Protein AF-A0A7J7ER14-F1 (afdb_monomer_lite)

Organism: Diceros bicornis minor (NCBI:txid77932)

InterPro domains:
  IPR007759 ASXL, HARE-HTH domain [PF05066] (1-62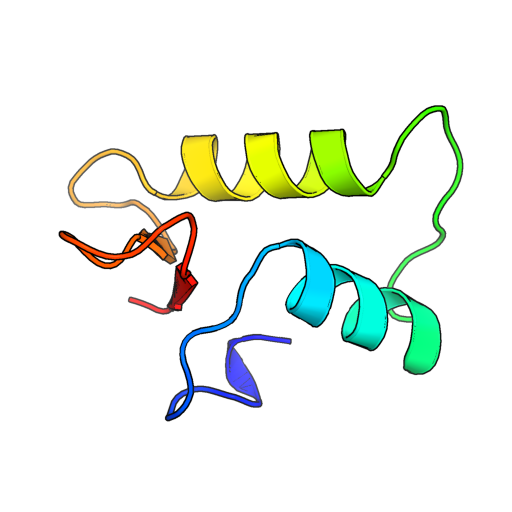)
  IPR007759 ASXL, HARE-HTH 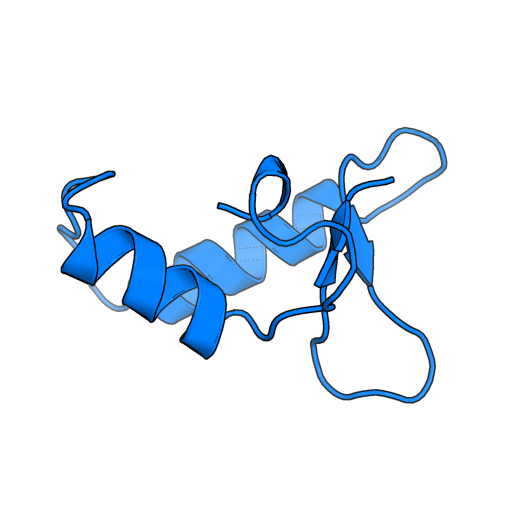domain [PS51913] (1-64)
  IPR024811 Polycomb protein ASX/ASX-like [PTHR13578] (1-64)

Foldseek 3Di:
DLVVVQVDFDALVRVVVCCVVVVVDDDDDDCPSVVSLVVQVVQCDDPRRQWPQDPPDDRTIHGD

Radius of gyration: 11.6 Å; chains: 1; bounding box: 26×22×32 Å

Secondary structure (DSSP, 8-state):
-GGGGTTS-B-HHHHHHHHHHTT-S---SS-HHHHHHHHHHHTTSSTT-SEEEPTTSSS-EEE-

Structure (mmCIF, N/CA/C/O backbone):
data_AF-A0A7J7ER14-F1
#
_entry.id   AF-A0A7J7ER14-F1
#
loop_
_atom_site.group_PDB
_atom_site.id
_atom_site.type_symbol
_atom_site.label_atom_id
_atom_site.label_alt_id
_atom_site.label_comp_id
_atom_site.label_asym_id
_atom_site.label_entity_id
_atom_site.label_seq_id
_atom_site.pdbx_PDB_ins_code
_atom_site.Cartn_x
_atom_site.Cartn_y
_atom_site.Cartn_z
_atom_site.occupancy
_atom_site.B_iso_or_equiv
_atom_site.auth_seq_id
_atom_site.auth_comp_id
_atom_site.auth_asym_id
_atom_site.auth_atom_id
_atom_site.pdbx_PDB_model_num
ATOM 1 N N . VAL A 1 1 ? -4.492 -7.836 3.792 1.00 92.19 1 VAL A N 1
ATOM 2 C CA . VAL A 1 1 ? -4.982 -6.774 2.875 1.00 92.19 1 VAL A CA 1
ATOM 3 C C . VAL A 1 1 ? -4.755 -7.164 1.430 1.00 92.19 1 VAL A C 1
ATOM 5 O O . VAL A 1 1 ? -5.674 -7.738 0.888 1.00 92.19 1 VAL A O 1
ATOM 8 N N . LEU A 1 2 ? -3.583 -6.947 0.815 1.00 92.62 2 LEU A N 1
ATOM 9 C CA . LEU A 1 2 ? -3.410 -7.169 -0.634 1.00 92.62 2 LEU A CA 1
ATOM 10 C C . LEU A 1 2 ? -3.718 -8.606 -1.106 1.00 92.62 2 LEU A C 1
ATOM 12 O O . LEU A 1 2 ? -4.165 -8.768 -2.231 1.00 92.62 2 LEU A O 1
ATOM 16 N N . GLU A 1 3 ? -3.568 -9.622 -0.245 1.00 92.06 3 GLU A N 1
ATOM 17 C CA . GLU A 1 3 ? -3.979 -11.012 -0.542 1.00 92.06 3 GLU A CA 1
ATOM 18 C C . GLU A 1 3 ? -5.490 -11.133 -0.795 1.00 92.06 3 GLU A C 1
ATOM 20 O O . GLU A 1 3 ? -5.917 -11.910 -1.638 1.00 92.06 3 GLU A O 1
ATOM 25 N N . ASN A 1 4 ? -6.295 -10.311 -0.115 1.00 92.06 4 ASN A N 1
ATOM 26 C CA . ASN A 1 4 ? -7.752 -10.262 -0.260 1.00 92.06 4 ASN A CA 1
ATOM 27 C C . ASN A 1 4 ? -8.205 -9.350 -1.418 1.00 92.06 4 ASN A C 1
ATOM 29 O O . ASN A 1 4 ? -9.398 -9.264 -1.693 1.00 92.06 4 ASN A O 1
ATOM 33 N N . TYR A 1 5 ? -7.272 -8.644 -2.070 1.00 89.56 5 TYR A N 1
ATOM 34 C CA . TYR A 1 5 ? -7.522 -7.714 -3.180 1.00 89.56 5 TYR A CA 1
ATOM 35 C C . TYR A 1 5 ? -6.541 -7.982 -4.338 1.00 89.56 5 TYR A C 1
ATOM 37 O O . TYR A 1 5 ? -6.041 -7.046 -4.962 1.00 89.56 5 TYR A O 1
ATOM 45 N N . SER A 1 6 ? -6.243 -9.258 -4.621 1.00 81.19 6 SER A N 1
ATOM 46 C CA . SER A 1 6 ? -5.237 -9.687 -5.612 1.00 81.19 6 SER A CA 1
ATOM 47 C C . SER A 1 6 ? -5.446 -9.095 -7.007 1.00 81.19 6 SER A C 1
ATOM 49 O O . SER A 1 6 ? -4.488 -8.840 -7.736 1.00 81.19 6 SER A O 1
ATOM 51 N N . ASP A 1 7 ? -6.700 -8.820 -7.354 1.00 85.38 7 ASP A N 1
ATOM 52 C CA . ASP A 1 7 ? -7.113 -8.397 -8.693 1.00 85.38 7 ASP A CA 1
ATOM 53 C C . ASP A 1 7 ? -7.068 -6.866 -8.854 1.00 85.38 7 ASP A C 1
ATOM 55 O O . ASP A 1 7 ? -7.276 -6.330 -9.946 1.00 85.38 7 ASP A O 1
ATOM 59 N N . ALA A 1 8 ? -6.804 -6.141 -7.762 1.00 89.69 8 ALA A N 1
ATOM 60 C CA . ALA A 1 8 ? -6.899 -4.692 -7.687 1.00 89.69 8 ALA A CA 1
ATOM 61 C C . ALA A 1 8 ? -5.662 -4.096 -6.989 1.00 89.69 8 ALA A C 1
ATOM 63 O O . ALA A 1 8 ? -5.583 -4.074 -5.762 1.00 89.69 8 ALA A O 1
ATOM 64 N N . PRO A 1 9 ? -4.706 -3.533 -7.749 1.00 93.62 9 PRO A N 1
ATOM 65 C CA . PRO A 1 9 ? -3.598 -2.773 -7.186 1.00 93.62 9 PRO A CA 1
ATOM 66 C C . PRO A 1 9 ? -4.111 -1.610 -6.3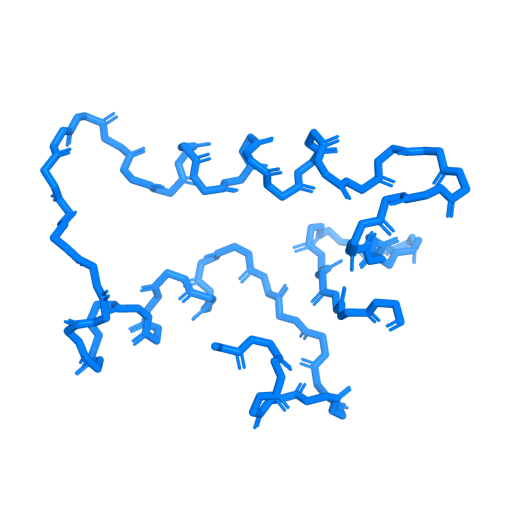32 1.00 93.62 9 PRO A C 1
ATOM 68 O O . PRO A 1 9 ? -5.004 -0.868 -6.746 1.00 93.62 9 PRO A O 1
ATOM 71 N N . MET A 1 10 ? -3.506 -1.402 -5.166 1.00 96.62 10 MET A N 1
ATOM 72 C CA . MET A 1 10 ? -3.953 -0.404 -4.195 1.00 96.62 10 MET A CA 1
ATOM 73 C C . MET A 1 10 ? -2.870 0.634 -3.909 1.00 96.62 10 MET A C 1
ATOM 75 O O . MET A 1 10 ? -1.672 0.350 -3.904 1.00 96.62 10 MET A O 1
ATOM 79 N N . THR A 1 11 ? -3.293 1.861 -3.622 1.00 96.12 11 THR A N 1
ATOM 80 C CA . THR A 1 11 ? -2.405 2.899 -3.084 1.00 96.12 11 THR A CA 1
ATOM 81 C C . THR A 1 11 ? -2.124 2.669 -1.593 1.00 96.12 11 THR A C 1
ATOM 83 O O . THR A 1 11 ? -2.969 2.093 -0.903 1.00 96.12 11 THR A O 1
ATOM 86 N N . PRO A 1 12 ? -1.014 3.194 -1.032 1.00 96.12 12 PRO A N 1
ATOM 87 C CA . PRO A 1 12 ? -0.768 3.170 0.409 1.00 96.12 12 PRO A CA 1
ATOM 88 C C . PRO A 1 12 ? -1.948 3.709 1.222 1.00 96.12 12 PRO A C 1
ATOM 90 O O . PRO A 1 12 ? -2.259 3.173 2.276 1.00 96.12 12 PRO A O 1
ATOM 93 N N . LYS A 1 13 ? -2.650 4.732 0.714 1.00 95.50 13 LYS A N 1
ATOM 94 C CA . LYS A 1 13 ? -3.825 5.297 1.386 1.00 95.50 13 LYS A CA 1
ATOM 95 C C . LYS A 1 13 ? -4.983 4.299 1.456 1.00 95.50 13 LYS A C 1
ATOM 97 O O . LYS A 1 13 ? -5.574 4.155 2.516 1.00 95.50 13 LYS A O 1
ATOM 102 N N . GLN A 1 14 ? -5.284 3.603 0.361 1.00 96.12 14 GLN A N 1
ATOM 103 C CA . GLN A 1 14 ? -6.341 2.585 0.348 1.00 96.12 14 GLN A CA 1
ATOM 104 C C . GLN A 1 14 ? -5.981 1.392 1.240 1.00 96.12 14 GLN A C 1
ATOM 106 O O . GLN A 1 14 ? -6.826 0.913 1.985 1.00 96.12 14 GLN A O 1
ATOM 111 N N . ILE A 1 15 ? -4.721 0.942 1.211 1.00 96.06 15 ILE A N 1
ATOM 112 C CA . ILE A 1 15 ? -4.243 -0.139 2.086 1.00 96.06 15 ILE A CA 1
ATOM 113 C C . ILE A 1 15 ? -4.396 0.270 3.555 1.00 96.06 15 ILE A C 1
ATOM 115 O O . ILE A 1 15 ? -4.909 -0.508 4.354 1.00 96.06 15 ILE A O 1
ATOM 119 N N . LEU A 1 16 ? -3.992 1.496 3.900 1.00 95.31 16 LEU A N 1
ATOM 120 C CA . LEU A 1 16 ? -4.121 2.034 5.252 1.00 95.31 16 LEU A CA 1
ATOM 121 C C . LEU A 1 16 ? -5.579 2.065 5.723 1.00 95.31 16 LEU A C 1
ATOM 123 O O . LEU A 1 16 ? -5.861 1.620 6.828 1.00 95.31 16 LEU A O 1
ATOM 127 N N . GLN A 1 17 ? -6.497 2.525 4.869 1.00 94.94 17 GLN A N 1
ATOM 128 C CA . GLN A 1 17 ? -7.927 2.568 5.185 1.00 94.94 17 GLN A CA 1
ATOM 129 C C . GLN A 1 17 ? -8.495 1.184 5.506 1.00 94.94 17 GLN A C 1
ATOM 131 O O . GLN A 1 17 ? -9.298 1.068 6.423 1.00 94.94 17 GLN A O 1
ATOM 136 N N . VAL A 1 18 ? -8.073 0.137 4.788 1.00 95.69 18 VAL A N 1
ATOM 137 C CA . VAL A 1 18 ? -8.497 -1.239 5.097 1.00 95.69 18 VAL A CA 1
ATOM 138 C C . VAL A 1 18 ? -7.921 -1.699 6.435 1.00 95.69 18 VAL A C 1
ATOM 140 O O . VAL A 1 18 ? -8.657 -2.248 7.246 1.00 95.69 18 VAL A O 1
ATOM 143 N N . ILE A 1 19 ? -6.636 -1.436 6.702 1.00 94.31 19 ILE A N 1
ATOM 144 C CA . ILE A 1 19 ? -6.000 -1.782 7.988 1.00 94.31 19 ILE A CA 1
ATOM 145 C C . ILE A 1 19 ? -6.751 -1.141 9.160 1.00 94.31 19 ILE A C 1
ATOM 147 O O . ILE A 1 19 ? -7.000 -1.814 10.158 1.00 94.31 19 ILE A O 1
ATOM 151 N N . GLU A 1 20 ? -7.115 0.135 9.029 1.00 93.31 20 GLU A N 1
ATOM 152 C CA . GLU A 1 20 ? -7.861 0.886 10.041 1.00 93.31 20 GLU A CA 1
ATOM 153 C C . GLU A 1 20 ? -9.297 0.369 10.192 1.00 93.31 20 GLU A C 1
ATOM 155 O O . GLU A 1 20 ? -9.736 0.108 11.309 1.00 93.31 20 GLU A O 1
ATOM 160 N N . ALA A 1 21 ? -10.018 0.189 9.082 1.00 94.00 21 ALA A N 1
ATOM 161 C CA . ALA A 1 21 ? -11.420 -0.225 9.095 1.00 94.00 21 ALA A CA 1
ATOM 162 C C . ALA A 1 21 ? -11.618 -1.651 9.627 1.00 94.00 21 ALA A C 1
ATOM 164 O O . ALA A 1 21 ? -12.607 -1.922 10.303 1.00 94.00 21 ALA A O 1
ATOM 165 N N . GLU A 1 22 ? -10.681 -2.554 9.338 1.00 95.00 22 GLU A N 1
ATOM 166 C CA . GLU A 1 22 ? -10.715 -3.945 9.799 1.00 95.00 22 GLU A CA 1
ATOM 167 C C . GLU A 1 22 ? -10.004 -4.142 11.151 1.00 95.00 22 GLU A C 1
ATOM 169 O O . GLU A 1 22 ? -10.001 -5.248 11.686 1.00 95.00 22 GLU A O 1
ATOM 174 N N . GLY A 1 23 ? -9.391 -3.096 11.720 1.00 93.50 23 GLY A N 1
ATOM 175 C CA . GLY A 1 23 ? -8.668 -3.187 12.992 1.00 93.50 23 GLY A CA 1
ATOM 176 C C . GLY A 1 23 ? -7.470 -4.144 12.951 1.00 93.50 23 GLY A C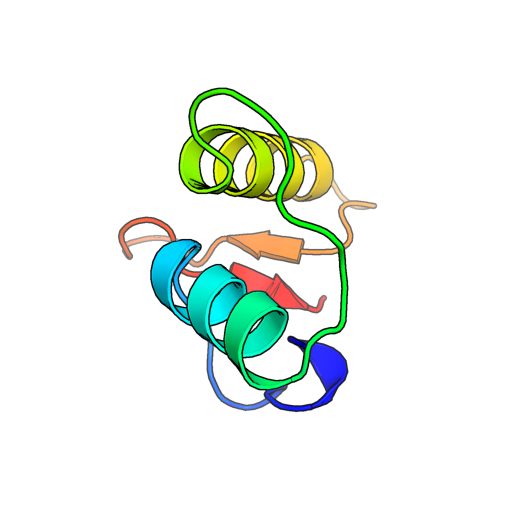 1
ATOM 177 O O . GLY A 1 23 ? -7.116 -4.735 13.969 1.00 93.50 23 GLY A O 1
ATOM 178 N N . LEU A 1 24 ? -6.838 -4.317 11.782 1.00 91.62 24 LEU A N 1
ATOM 179 C CA . LEU A 1 24 ? -5.775 -5.315 11.570 1.00 91.62 24 LEU A CA 1
ATOM 180 C C . LEU A 1 24 ? -4.470 -4.977 12.296 1.00 91.62 24 LEU A C 1
ATOM 182 O O . LEU A 1 24 ? -3.629 -5.852 12.513 1.00 91.62 24 LEU A O 1
ATOM 186 N N . LYS A 1 25 ? -4.252 -3.698 12.613 1.00 89.25 25 LYS A N 1
ATOM 187 C CA . LYS A 1 25 ? -3.070 -3.226 13.330 1.00 89.25 25 LYS A CA 1
ATOM 188 C C . LYS A 1 25 ? -3.382 -1.942 14.083 1.00 89.25 25 LYS A C 1
ATOM 190 O O . LYS A 1 25 ? -4.053 -1.061 13.556 1.00 89.25 25 LYS A O 1
ATOM 195 N N . GLU A 1 26 ? -2.837 -1.817 15.290 1.00 84.81 26 GLU A N 1
ATOM 196 C CA . GLU A 1 26 ? -2.880 -0.555 16.025 1.00 84.81 26 GLU A CA 1
ATOM 197 C C . GLU A 1 26 ? -2.035 0.514 15.327 1.00 84.81 26 GLU A C 1
ATOM 199 O O . GLU A 1 26 ? -0.858 0.308 15.011 1.00 84.81 26 GLU A O 1
ATOM 204 N N . MET A 1 27 ? -2.638 1.679 15.110 1.00 80.38 27 ME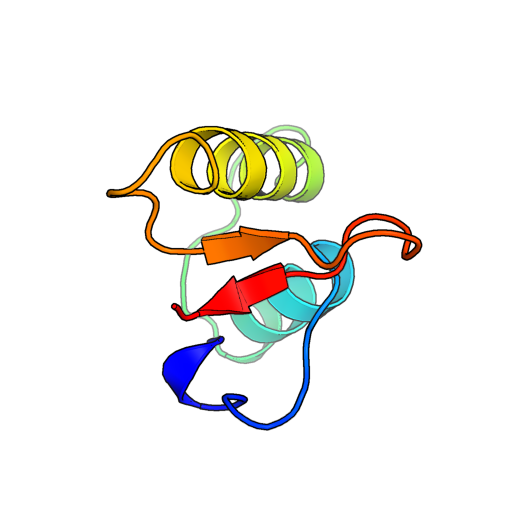T A N 1
ATOM 205 C CA . MET A 1 27 ? -2.034 2.785 14.372 1.00 80.38 27 MET A CA 1
ATOM 206 C C . MET A 1 27 ? -1.526 3.855 15.344 1.00 80.38 27 MET A C 1
ATOM 208 O O . MET A 1 27 ? -2.029 4.975 15.380 1.00 80.38 27 MET A O 1
ATOM 212 N N . SER A 1 28 ? -0.538 3.504 16.172 1.00 73.69 28 SER A N 1
ATOM 213 C CA . SER A 1 28 ? 0.102 4.436 17.109 1.00 73.69 28 SER A CA 1
ATOM 214 C C . SER A 1 28 ? 1.361 5.073 16.494 1.00 73.69 28 SER A C 1
ATOM 216 O O . SER A 1 28 ? 2.221 4.387 15.944 1.00 73.69 28 SER A O 1
ATOM 218 N N . GLY A 1 29 ? 1.472 6.409 16.550 1.00 71.94 29 GLY A N 1
ATOM 219 C CA . GLY A 1 29 ? 2.657 7.162 16.103 1.00 71.94 29 GLY A CA 1
ATOM 220 C C . GLY A 1 29 ? 2.373 8.344 15.168 1.00 71.94 29 GLY A C 1
ATOM 221 O O . GLY A 1 29 ? 1.239 8.609 14.769 1.00 71.94 29 GLY A O 1
ATOM 222 N N . THR A 1 30 ? 3.427 9.081 14.809 1.00 71.88 30 THR A N 1
ATOM 223 C CA . THR A 1 30 ? 3.352 10.241 13.912 1.00 71.88 30 THR A CA 1
ATOM 224 C C . THR A 1 30 ? 3.412 9.790 12.444 1.00 71.88 30 THR A C 1
ATOM 226 O O . THR A 1 30 ? 4.467 9.485 11.904 1.00 71.88 30 THR A O 1
ATOM 229 N N . SER A 1 31 ? 2.255 9.773 11.772 1.00 88.19 31 SER A N 1
ATOM 230 C CA . SER A 1 31 ? 2.070 9.476 10.334 1.00 88.19 31 SER A CA 1
ATOM 231 C C . SER A 1 31 ? 2.168 7.993 9.911 1.00 88.19 31 SER A C 1
ATOM 233 O O . SER A 1 31 ? 3.109 7.584 9.220 1.00 88.19 31 SER A O 1
ATOM 235 N N . PRO A 1 32 ? 1.143 7.175 10.218 1.00 92.38 32 PRO A N 1
ATOM 236 C CA . PRO A 1 32 ? 1.073 5.777 9.778 1.00 92.38 32 PRO A CA 1
ATOM 237 C C . PRO A 1 32 ? 1.144 5.591 8.254 1.00 92.38 32 PRO A C 1
ATOM 239 O O . PRO A 1 32 ? 1.706 4.607 7.774 1.00 92.38 32 PRO A O 1
ATOM 242 N N . LEU A 1 33 ? 0.638 6.556 7.478 1.00 94.00 33 LEU A N 1
ATOM 243 C CA . LEU A 1 33 ? 0.705 6.525 6.016 1.00 94.00 33 LEU A CA 1
ATOM 244 C C . LEU A 1 33 ? 2.146 6.598 5.497 1.00 94.00 33 LEU A C 1
ATOM 246 O O . LEU A 1 33 ? 2.497 5.882 4.560 1.00 94.00 33 LEU A O 1
ATOM 250 N N . ALA A 1 34 ? 2.984 7.447 6.098 1.00 93.31 34 ALA A N 1
ATOM 251 C CA . ALA A 1 34 ? 4.385 7.568 5.707 1.00 93.31 34 ALA A CA 1
ATOM 252 C C . ALA A 1 34 ? 5.153 6.277 6.022 1.00 93.31 34 ALA A C 1
ATOM 254 O O . ALA A 1 34 ? 5.889 5.780 5.167 1.00 93.31 34 ALA A O 1
ATOM 255 N N . CYS A 1 35 ? 4.914 5.694 7.201 1.00 93.06 35 CYS A N 1
ATOM 256 C CA . CYS A 1 35 ? 5.491 4.413 7.603 1.00 93.06 35 CYS A CA 1
ATOM 257 C C . CYS A 1 35 ? 5.079 3.279 6.657 1.00 93.06 35 CYS A C 1
ATOM 259 O O . CYS A 1 35 ? 5.933 2.531 6.179 1.00 93.06 35 CYS A O 1
ATOM 261 N N . LEU A 1 36 ? 3.786 3.179 6.334 1.00 94.38 36 LEU A N 1
ATOM 262 C CA . LEU A 1 36 ? 3.274 2.181 5.398 1.00 94.38 36 LEU A CA 1
ATOM 263 C C . LEU A 1 36 ? 3.894 2.350 4.008 1.00 94.38 36 LEU A C 1
ATOM 265 O O . LEU A 1 36 ? 4.362 1.378 3.419 1.00 94.38 36 LEU A O 1
ATOM 269 N N . ASN A 1 37 ? 3.945 3.580 3.497 1.00 94.81 37 ASN A N 1
ATOM 270 C CA . ASN A 1 37 ? 4.526 3.865 2.191 1.00 94.81 37 ASN A CA 1
ATOM 271 C C . ASN A 1 37 ? 6.018 3.488 2.135 1.00 94.81 37 ASN A C 1
ATOM 273 O O . ASN A 1 37 ? 6.460 2.847 1.182 1.00 94.81 37 ASN A O 1
ATOM 277 N N . ALA A 1 38 ? 6.790 3.825 3.172 1.00 93.94 38 ALA A N 1
ATOM 278 C CA . ALA A 1 38 ? 8.195 3.438 3.275 1.00 93.94 38 ALA A CA 1
ATOM 279 C C . ALA A 1 38 ? 8.366 1.910 3.318 1.00 93.94 38 ALA A C 1
ATOM 281 O O . ALA A 1 38 ? 9.204 1.368 2.598 1.00 93.94 38 ALA A O 1
ATOM 282 N N . MET A 1 39 ? 7.539 1.208 4.099 1.00 94.00 39 MET A N 1
ATOM 283 C CA . MET A 1 39 ? 7.554 -0.253 4.194 1.00 94.00 39 MET A CA 1
ATOM 284 C C . MET A 1 39 ? 7.260 -0.914 2.841 1.00 94.00 39 MET A C 1
ATOM 286 O O . MET A 1 39 ? 8.020 -1.787 2.418 1.00 94.00 39 MET A O 1
ATOM 290 N N . LEU A 1 40 ? 6.225 -0.460 2.127 1.00 95.25 40 LEU A N 1
ATOM 291 C CA . LEU A 1 40 ? 5.875 -0.971 0.798 1.00 95.25 40 LEU A CA 1
ATOM 292 C C . LEU A 1 40 ? 7.037 -0.791 -0.185 1.00 95.25 40 LEU A C 1
ATOM 294 O O . LEU A 1 40 ? 7.424 -1.735 -0.872 1.00 95.25 40 LEU A O 1
ATOM 298 N N . HIS A 1 41 ? 7.652 0.394 -0.211 1.00 93.69 41 HIS A N 1
ATOM 299 C CA . HIS A 1 41 ? 8.796 0.668 -1.078 1.00 93.69 41 HIS A CA 1
ATOM 300 C C . HIS A 1 41 ? 10.028 -0.179 -0.745 1.00 93.69 41 HIS A C 1
ATOM 302 O O . HIS A 1 41 ? 10.670 -0.684 -1.667 1.00 93.69 41 HIS A O 1
ATOM 308 N N . SER A 1 42 ? 10.363 -0.348 0.536 1.00 93.88 42 SER A N 1
ATOM 309 C CA . SER A 1 42 ? 11.496 -1.177 0.964 1.00 93.88 42 SER A CA 1
ATOM 310 C C . SER A 1 42 ? 11.314 -2.640 0.562 1.00 93.88 42 SER A C 1
ATOM 312 O O . SER A 1 42 ? 12.256 -3.255 0.073 1.00 93.88 42 SER A O 1
ATOM 314 N N . ASN A 1 43 ? 10.089 -3.159 0.664 1.00 94.12 43 ASN A N 1
ATOM 315 C CA . ASN A 1 43 ? 9.748 -4.541 0.319 1.00 94.12 43 ASN A CA 1
ATOM 316 C C . ASN A 1 43 ? 9.385 -4.745 -1.166 1.00 94.12 43 ASN A C 1
ATOM 318 O O . ASN A 1 43 ? 9.004 -5.844 -1.554 1.00 94.12 43 ASN A O 1
ATOM 322 N N . SER A 1 44 ? 9.510 -3.714 -2.010 1.00 92.75 44 SER A N 1
ATOM 323 C CA . SER A 1 44 ? 9.320 -3.820 -3.469 1.00 92.75 44 SER A CA 1
ATOM 324 C C . SER A 1 44 ? 10.637 -3.908 -4.254 1.00 92.75 44 SER A C 1
ATOM 326 O O . SER A 1 44 ? 10.622 -4.014 -5.480 1.00 92.75 44 SER A O 1
ATOM 328 N N . ARG A 1 45 ? 11.796 -3.772 -3.594 1.00 87.62 45 ARG A N 1
ATOM 329 C CA . ARG A 1 45 ? 13.106 -3.734 -4.267 1.00 87.62 45 ARG A CA 1
ATOM 330 C C . ARG A 1 45 ? 13.613 -5.148 -4.569 1.00 87.62 45 ARG A C 1
ATOM 332 O O . ARG A 1 45 ? 13.564 -6.018 -3.711 1.00 87.62 45 ARG A O 1
ATOM 339 N N . GLY A 1 46 ? 14.185 -5.336 -5.760 1.00 82.50 46 GLY A N 1
ATOM 340 C CA . GLY A 1 46 ? 14.853 -6.582 -6.157 1.00 82.50 46 GLY A CA 1
ATOM 341 C C . GLY A 1 46 ? 13.914 -7.727 -6.568 1.00 82.50 46 GLY A C 1
ATOM 342 O O . GLY A 1 46 ? 12.686 -7.607 -6.535 1.00 82.50 46 GLY A O 1
ATOM 343 N N . GLY A 1 47 ? 14.516 -8.848 -6.984 1.00 81.50 47 GLY A N 1
ATOM 344 C CA . GLY A 1 47 ? 13.801 -10.058 -7.423 1.00 81.50 47 GLY A CA 1
ATOM 345 C C . GLY A 1 47 ? 12.927 -10.678 -6.330 1.00 81.50 47 GLY A C 1
ATOM 346 O O . GLY A 1 47 ? 11.797 -11.059 -6.612 1.00 81.50 47 GLY A O 1
ATOM 347 N N . GLU A 1 48 ? 13.380 -10.605 -5.078 1.00 86.19 48 GLU A N 1
ATOM 348 C CA . GLU A 1 48 ? 12.733 -11.214 -3.903 1.00 86.19 48 GLU A CA 1
ATOM 349 C C . GLU A 1 48 ? 11.716 -10.301 -3.190 1.00 86.19 48 GLU A C 1
ATOM 351 O O . GLU A 1 48 ? 11.163 -10.668 -2.159 1.00 86.19 48 GLU A O 1
ATOM 356 N N . GLY A 1 49 ? 11.476 -9.080 -3.688 1.00 89.12 49 GLY A N 1
ATOM 357 C CA . GLY A 1 49 ? 10.504 -8.173 -3.062 1.00 89.12 49 GLY A CA 1
ATOM 358 C C . GLY A 1 49 ? 9.087 -8.758 -3.071 1.00 89.12 49 GLY A C 1
ATOM 359 O O . GLY A 1 49 ? 8.668 -9.273 -4.104 1.00 89.12 49 GLY A O 1
ATOM 360 N N . LEU A 1 50 ? 8.358 -8.639 -1.959 1.00 91.62 50 LEU A N 1
ATOM 361 C CA . LEU A 1 50 ? 6.999 -9.170 -1.772 1.00 91.62 50 LEU A CA 1
ATOM 362 C C . LEU A 1 50 ? 5.925 -8.390 -2.544 1.00 91.62 50 LEU A C 1
ATOM 364 O O . LEU A 1 50 ? 4.858 -8.922 -2.839 1.00 91.62 50 LEU A O 1
ATOM 368 N N . PHE A 1 51 ? 6.194 -7.120 -2.854 1.00 93.69 51 PHE A N 1
ATOM 369 C CA . PHE A 1 51 ? 5.237 -6.241 -3.522 1.00 93.69 51 PHE A CA 1
ATOM 370 C C . PHE A 1 51 ? 5.723 -5.832 -4.916 1.00 93.69 51 PHE A C 1
ATOM 372 O O . PHE A 1 51 ? 6.901 -5.524 -5.121 1.00 93.69 51 PHE A O 1
ATOM 379 N N . 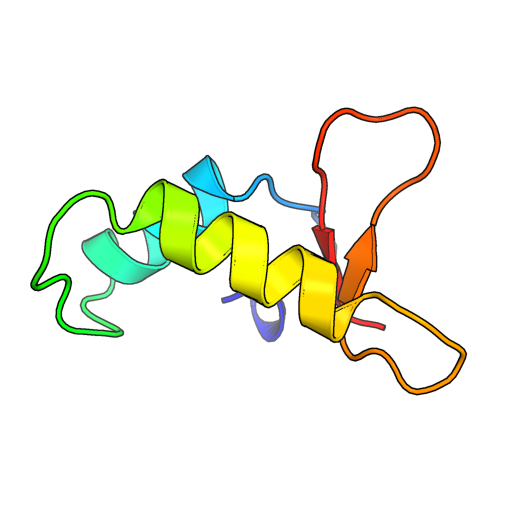TYR A 1 52 ? 4.794 -5.740 -5.868 1.00 91.31 52 TYR A N 1
ATOM 380 C CA . TYR A 1 52 ? 4.997 -5.061 -7.144 1.00 91.31 52 TYR A CA 1
ATOM 381 C C . TYR A 1 52 ? 4.509 -3.617 -7.056 1.00 91.31 52 TYR A C 1
ATOM 383 O O . TYR A 1 52 ? 3.319 -3.372 -6.870 1.00 91.31 52 TYR A O 1
ATOM 391 N N . LYS A 1 53 ? 5.411 -2.651 -7.279 1.00 90.88 53 LYS A N 1
ATOM 392 C CA . LYS A 1 53 ? 5.021 -1.273 -7.604 1.00 90.88 53 LYS A CA 1
ATOM 393 C C . LYS A 1 53 ? 4.729 -1.182 -9.099 1.00 90.88 53 LYS A C 1
ATOM 395 O O . LYS A 1 53 ? 5.632 -1.396 -9.909 1.00 90.88 53 LYS A O 1
ATOM 400 N N . LEU A 1 54 ? 3.511 -0.801 -9.470 1.00 88.69 54 LEU A N 1
ATOM 401 C CA . LEU A 1 54 ? 3.148 -0.692 -10.880 1.00 88.69 54 LEU A CA 1
ATOM 402 C C . LEU A 1 54 ? 3.906 0.451 -11.581 1.00 88.69 54 LEU A C 1
ATOM 404 O O . LEU A 1 54 ? 3.827 1.605 -11.137 1.00 88.69 54 LEU A O 1
ATOM 408 N N . PRO A 1 55 ? 4.621 0.171 -12.687 1.00 84.69 55 PRO A N 1
ATOM 409 C CA . PRO A 1 55 ? 5.289 1.203 -13.468 1.00 84.69 55 PRO A CA 1
ATOM 410 C C . PRO A 1 55 ? 4.266 2.143 -14.121 1.00 84.69 55 PRO A C 1
ATOM 412 O O . PRO A 1 55 ? 3.158 1.746 -14.475 1.00 84.69 55 PRO A O 1
ATOM 415 N N . GLY A 1 56 ? 4.625 3.422 -14.260 1.00 85.25 56 GLY A N 1
ATOM 416 C CA . GLY A 1 56 ? 3.766 4.436 -14.890 1.00 85.25 56 GLY A CA 1
ATOM 417 C C . GLY A 1 56 ? 2.545 4.873 -14.066 1.00 85.25 56 GLY A C 1
ATOM 418 O O . GLY A 1 56 ? 1.774 5.717 -14.521 1.00 85.25 56 GLY A O 1
ATOM 419 N N . ARG A 1 57 ? 2.359 4.345 -12.849 1.00 84.94 57 ARG A N 1
ATOM 420 C CA . ARG A 1 57 ? 1.295 4.749 -11.920 1.00 84.94 57 ARG A CA 1
ATOM 421 C C . ARG A 1 57 ? 1.897 5.261 -10.612 1.00 84.94 57 ARG A C 1
ATOM 423 O O . ARG A 1 57 ? 2.913 4.755 -10.132 1.00 84.94 57 ARG A O 1
ATOM 430 N N . ILE A 1 58 ? 1.278 6.285 -10.027 1.00 83.94 58 ILE A N 1
ATOM 431 C CA . ILE A 1 58 ? 1.737 6.852 -8.755 1.00 83.94 58 ILE A CA 1
ATOM 432 C C . ILE A 1 58 ? 1.379 5.876 -7.635 1.00 83.94 58 ILE A C 1
ATOM 434 O O . ILE A 1 58 ? 0.208 5.701 -7.317 1.00 83.94 58 ILE A O 1
ATOM 438 N N . SER A 1 59 ? 2.407 5.262 -7.047 1.00 86.81 59 SER A N 1
ATOM 439 C CA . SER A 1 59 ? 2.324 4.485 -5.804 1.00 86.81 59 SER A CA 1
ATOM 440 C C . SER A 1 59 ? 1.178 3.467 -5.759 1.00 86.81 59 SER A C 1
ATOM 442 O O . SER A 1 59 ? 0.481 3.391 -4.756 1.00 86.81 59 SER A O 1
ATOM 444 N N . LEU A 1 60 ? 0.973 2.691 -6.828 1.00 94.00 60 LEU A N 1
ATOM 445 C CA . LEU A 1 60 ? 0.105 1.510 -6.793 1.00 94.00 60 LEU A CA 1
ATOM 446 C C . LEU A 1 60 ? 0.936 0.267 -6.496 1.00 94.00 60 LEU A C 1
ATOM 448 O O . LEU A 1 60 ? 1.960 0.046 -7.148 1.00 94.00 60 LEU A O 1
ATOM 452 N N . PHE A 1 61 ? 0.469 -0.528 -5.541 1.00 94.50 61 PHE A N 1
ATOM 453 C CA . PHE A 1 61 ? 1.109 -1.752 -5.086 1.00 94.50 61 PHE A CA 1
ATOM 454 C C . PHE A 1 61 ? 0.156 -2.940 -5.211 1.00 94.50 61 PHE A C 1
ATOM 456 O O . PHE A 1 61 ? -1.036 -2.822 -4.934 1.00 94.50 61 PHE A O 1
ATOM 463 N N . THR A 1 62 ? 0.700 -4.081 -5.609 1.00 93.94 62 THR A N 1
ATOM 464 C CA . THR A 1 62 ? 0.046 -5.394 -5.544 1.00 93.94 62 THR A CA 1
ATOM 465 C C . THR A 1 62 ? 1.040 -6.427 -5.002 1.00 93.94 62 THR A C 1
ATOM 467 O O . THR A 1 62 ? 2.212 -6.097 -4.798 1.00 93.94 62 THR A O 1
ATOM 470 N N . LEU A 1 63 ? 0.590 -7.647 -4.723 1.00 92.25 63 LEU A N 1
ATOM 471 C CA . LEU A 1 63 ? 1.475 -8.761 -4.372 1.00 92.25 63 LEU A CA 1
ATOM 472 C C . LEU A 1 63 ? 2.166 -9.327 -5.613 1.00 92.25 63 LEU A C 1
ATOM 474 O O . LEU A 1 63 ? 1.660 -9.180 -6.727 1.00 92.25 63 LEU A O 1
ATOM 478 N N . LYS A 1 64 ? 3.346 -9.916 -5.408 1.00 85.25 64 LYS A N 1
ATOM 479 C CA . LYS A 1 64 ? 4.005 -10.727 -6.434 1.00 85.25 64 LYS A CA 1
ATOM 480 C C . LYS A 1 64 ? 3.323 -12.071 -6.636 1.00 85.25 64 LYS A C 1
ATOM 482 O O . LYS A 1 64 ? 2.850 -12.636 -5.627 1.00 85.25 64 LYS A O 1
#

pLDDT: mean 90.33, std 5.77, range [71.88, 96.62]

Sequence (64 aa):
VLENYSDAPMTPKQILQVIEAEGLKEMSGTSPLACLNAMLHSNSRGGEGLFYKLPGRISLFTLK